Protein AF-A0A3D0P777-F1 (afdb_monomer_lite)

Radius of gyration: 14.04 Å; chains: 1; bounding box: 22×47×28 Å

Structure (mmCIF, N/CA/C/O backbone):
data_AF-A0A3D0P777-F1
#
_entry.id   AF-A0A3D0P777-F1
#
loop_
_atom_site.group_PDB
_atom_site.id
_atom_site.type_symbol
_atom_site.label_atom_id
_atom_site.label_alt_id
_atom_site.label_comp_id
_atom_site.label_asym_id
_atom_site.label_entity_id
_atom_site.label_seq_id
_atom_site.pdbx_PDB_ins_code
_atom_site.Cartn_x
_atom_site.Cartn_y
_atom_site.Cartn_z
_atom_site.occupancy
_atom_site.B_iso_or_equiv
_atom_site.auth_seq_id
_atom_site.auth_comp_id
_atom_site.auth_asym_id
_atom_site.auth_atom_id
_atom_site.pdbx_PDB_model_num
ATOM 1 N N . MET A 1 1 ? -13.793 5.542 7.901 1.00 71.81 1 MET A N 1
ATOM 2 C CA . MET A 1 1 ? -13.266 5.228 6.556 1.00 71.81 1 MET A CA 1
ATOM 3 C C . MET A 1 1 ? -12.124 6.185 6.301 1.00 71.81 1 MET A C 1
ATOM 5 O O . MET A 1 1 ? -12.300 7.360 6.592 1.00 71.81 1 MET A O 1
ATOM 9 N N . ALA A 1 2 ? -10.981 5.679 5.849 1.00 82.00 2 ALA A N 1
ATOM 10 C CA . ALA A 1 2 ? -9.807 6.483 5.527 1.00 82.00 2 ALA A CA 1
ATOM 11 C C . ALA A 1 2 ? -9.499 6.369 4.033 1.00 82.00 2 ALA A C 1
ATOM 13 O O . ALA A 1 2 ? -9.693 5.307 3.430 1.00 82.00 2 ALA A O 1
ATOM 14 N N . TRP A 1 3 ? -9.042 7.474 3.457 1.00 86.69 3 TRP A N 1
ATOM 15 C CA . TRP A 1 3 ? -8.580 7.540 2.079 1.00 86.69 3 TRP A CA 1
ATOM 16 C C . TRP A 1 3 ? -7.077 7.316 2.047 1.00 86.69 3 TRP A C 1
ATOM 18 O O . TRP A 1 3 ? -6.352 7.827 2.898 1.00 86.69 3 TRP A O 1
ATOM 28 N N . TRP A 1 4 ? -6.618 6.532 1.082 1.00 88.6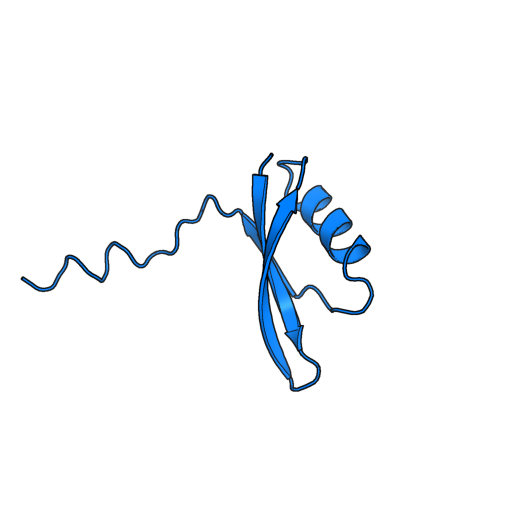9 4 TRP A N 1
ATOM 29 C CA . TRP A 1 4 ? -5.215 6.204 0.898 1.00 88.69 4 TRP A CA 1
ATOM 30 C C . TRP A 1 4 ? -4.848 6.349 -0.572 1.00 88.69 4 TRP A C 1
ATOM 32 O O . TRP A 1 4 ? -5.631 5.991 -1.448 1.00 88.69 4 TRP A O 1
ATOM 42 N N . THR A 1 5 ? -3.636 6.808 -0.841 1.00 90.81 5 THR A N 1
ATOM 43 C CA . THR A 1 5 ? -3.057 6.828 -2.182 1.00 90.81 5 THR A CA 1
ATOM 44 C C . THR A 1 5 ? -2.044 5.700 -2.276 1.00 90.81 5 THR A C 1
ATOM 46 O O . THR A 1 5 ? -1.001 5.718 -1.617 1.00 90.81 5 THR A O 1
ATOM 49 N N . ALA A 1 6 ? -2.382 4.684 -3.061 1.00 90.75 6 ALA A N 1
ATOM 50 C CA . ALA A 1 6 ? -1.559 3.518 -3.329 1.00 90.75 6 ALA A CA 1
ATOM 51 C C . ALA A 1 6 ? -0.720 3.749 -4.589 1.00 90.75 6 ALA A C 1
ATOM 53 O O . ALA A 1 6 ? -1.261 4.000 -5.661 1.00 90.75 6 ALA A O 1
ATOM 54 N N . VAL A 1 7 ? 0.599 3.648 -4.466 1.00 91.25 7 VAL A N 1
ATOM 55 C CA . VAL A 1 7 ? 1.545 3.762 -5.579 1.00 91.25 7 VAL A CA 1
ATOM 56 C C . VAL A 1 7 ? 1.977 2.362 -5.986 1.00 91.25 7 VAL A C 1
ATOM 58 O O . VAL A 1 7 ? 2.637 1.661 -5.218 1.00 91.25 7 VAL A O 1
ATOM 61 N N . PHE A 1 8 ? 1.616 1.953 -7.192 1.00 91.00 8 PHE A N 1
ATOM 62 C CA . PHE A 1 8 ? 1.942 0.657 -7.765 1.00 91.00 8 PHE A CA 1
ATOM 63 C C . PHE A 1 8 ? 3.053 0.764 -8.801 1.00 91.00 8 PHE A C 1
ATOM 65 O O . PHE A 1 8 ? 3.193 1.775 -9.486 1.00 91.00 8 PHE A O 1
ATOM 72 N N . LYS A 1 9 ? 3.814 -0.315 -8.972 1.00 88.38 9 LYS A N 1
ATOM 73 C CA . LYS A 1 9 ? 4.746 -0.456 -10.088 1.00 88.38 9 LYS A CA 1
ATOM 74 C C . LYS A 1 9 ? 4.010 -0.923 -11.343 1.00 88.38 9 LYS A C 1
ATOM 76 O O . LYS A 1 9 ? 3.420 -2.005 -11.354 1.00 88.38 9 LYS A O 1
ATOM 81 N N . ALA A 1 10 ? 4.081 -0.133 -12.406 1.00 84.69 10 ALA A N 1
ATOM 82 C CA . ALA A 1 10 ? 3.614 -0.516 -13.728 1.00 84.69 10 ALA A CA 1
ATOM 83 C C . ALA A 1 10 ? 4.586 -1.498 -14.390 1.00 84.69 10 ALA A C 1
ATOM 85 O O . ALA A 1 10 ? 5.788 -1.523 -14.110 1.00 84.69 10 ALA A O 1
ATOM 86 N N . ARG A 1 11 ? 4.075 -2.266 -15.354 1.00 78.62 11 ARG A N 1
ATOM 87 C CA . ARG A 1 11 ? 4.871 -3.230 -16.131 1.00 78.62 11 ARG A CA 1
ATOM 88 C C . ARG A 1 11 ? 5.977 -2.576 -16.971 1.00 78.62 11 ARG A C 1
ATOM 90 O O . ARG A 1 11 ? 6.985 -3.221 -17.229 1.00 78.62 11 ARG A O 1
ATOM 97 N N . ASP A 1 12 ? 5.789 -1.316 -17.357 1.00 84.00 12 ASP A N 1
ATOM 98 C CA . ASP A 1 12 ? 6.759 -0.514 -18.119 1.00 84.00 12 ASP A CA 1
ATOM 99 C C . ASP A 1 12 ? 7.863 0.104 -17.232 1.00 84.00 12 ASP A C 1
ATOM 101 O O . ASP A 1 12 ? 8.791 0.739 -17.715 1.00 84.00 12 ASP A O 1
ATOM 105 N N . GLY A 1 13 ? 7.785 -0.086 -15.907 1.00 79.56 13 GLY A N 1
ATOM 106 C CA . GLY A 1 13 ? 8.713 0.505 -14.939 1.00 79.56 13 GLY A CA 1
ATOM 107 C C . GLY A 1 13 ? 8.288 1.879 -14.411 1.00 79.56 13 GLY A C 1
ATOM 108 O O . GLY A 1 13 ? 8.929 2.393 -13.497 1.00 79.56 13 GLY A O 1
ATOM 109 N N . SER A 1 14 ? 7.197 2.454 -14.923 1.00 86.31 14 SER A N 1
ATOM 110 C CA . SER A 1 14 ? 6.560 3.649 -14.353 1.00 86.31 14 SER A CA 1
ATOM 111 C C . SER A 1 14 ? 5.838 3.347 -13.033 1.00 86.31 14 SER A C 1
ATOM 113 O O . SER A 1 14 ? 5.550 2.194 -12.717 1.00 86.31 14 SER A O 1
ATOM 115 N N . THR A 1 15 ? 5.511 4.381 -12.263 1.00 87.81 15 THR A N 1
ATOM 116 C CA . THR A 1 15 ? 4.668 4.277 -11.063 1.00 87.81 15 THR A CA 1
ATOM 117 C C . THR A 1 15 ? 3.245 4.738 -11.375 1.00 87.81 15 THR A C 1
ATOM 119 O O . THR A 1 15 ? 3.066 5.803 -11.958 1.00 87.81 15 THR A O 1
ATOM 122 N N . GLU A 1 16 ? 2.241 3.957 -10.984 1.00 89.06 16 GLU A N 1
ATOM 123 C CA . GLU A 1 16 ? 0.820 4.307 -11.086 1.00 89.06 16 GLU A CA 1
ATOM 124 C C . GLU A 1 16 ? 0.275 4.651 -9.701 1.00 89.06 16 GLU A C 1
ATOM 126 O O . GLU A 1 16 ? 0.410 3.856 -8.773 1.00 89.06 16 GLU A O 1
ATOM 131 N N . GLU A 1 17 ? -0.378 5.797 -9.561 1.00 89.69 17 GLU A N 1
ATOM 132 C CA . GLU A 1 17 ? -1.031 6.200 -8.316 1.00 89.69 17 GLU A CA 1
ATOM 133 C C . GLU A 1 17 ? -2.529 5.897 -8.393 1.00 89.69 17 GLU A C 1
ATOM 135 O O . GLU A 1 17 ? -3.184 6.185 -9.395 1.00 89.69 17 GLU A O 1
ATOM 140 N N . LEU A 1 18 ? -3.076 5.293 -7.341 1.00 87.56 18 LEU A N 1
ATOM 141 C CA . LEU A 1 18 ? -4.483 4.930 -7.253 1.00 87.56 18 LEU A CA 1
ATOM 142 C C . LEU A 1 18 ? -5.044 5.311 -5.886 1.00 87.56 18 LEU A C 1
ATOM 144 O O . LEU A 1 18 ? -4.538 4.884 -4.847 1.00 87.56 18 LEU A O 1
ATOM 148 N N . GLU A 1 19 ? -6.134 6.065 -5.890 1.00 89.62 19 GLU A N 1
ATOM 149 C CA . GLU A 1 19 ? -6.878 6.380 -4.676 1.00 89.62 19 GLU A CA 1
ATOM 150 C C . GLU A 1 19 ? -7.752 5.194 -4.266 1.00 89.62 19 GLU A C 1
ATOM 152 O O . GLU A 1 19 ? -8.563 4.678 -5.037 1.00 89.62 19 GLU A O 1
ATOM 157 N N . VAL A 1 20 ? -7.582 4.751 -3.025 1.00 86.62 20 VAL A N 1
ATOM 158 C CA . VAL A 1 20 ? -8.305 3.627 -2.440 1.00 86.62 20 VAL A CA 1
ATOM 159 C C . VAL A 1 20 ? -8.867 4.038 -1.089 1.00 86.62 20 VAL A C 1
ATOM 161 O O . VAL A 1 20 ? -8.168 4.555 -0.219 1.00 86.62 20 VAL A O 1
ATOM 164 N N . SER A 1 21 ? -10.157 3.795 -0.886 1.00 86.12 21 SER A N 1
ATOM 165 C CA . SER A 1 21 ? -10.791 3.979 0.414 1.00 86.12 21 SER A CA 1
ATOM 166 C C . SER A 1 21 ? -10.831 2.644 1.145 1.00 86.12 21 SER A C 1
ATOM 168 O O . SER A 1 21 ? -11.254 1.618 0.608 1.00 86.12 21 SER A O 1
ATOM 170 N N . THR A 1 22 ? -10.364 2.632 2.391 1.00 82.75 22 THR A N 1
ATOM 171 C CA . THR A 1 22 ? -10.442 1.443 3.240 1.00 82.75 22 THR A CA 1
ATOM 172 C C . THR A 1 22 ? -11.216 1.747 4.518 1.00 82.75 22 THR A C 1
ATOM 174 O O . THR A 1 22 ? -11.339 2.887 4.980 1.00 82.75 22 THR A O 1
ATOM 177 N N . THR A 1 23 ? -11.809 0.705 5.099 1.00 85.31 23 THR A N 1
ATOM 178 C CA . THR A 1 23 ? -12.530 0.825 6.372 1.00 85.31 23 THR A CA 1
ATOM 179 C C . THR A 1 23 ? -11.587 0.952 7.567 1.00 85.31 23 THR A C 1
ATOM 181 O O . THR A 1 23 ? -12.030 1.40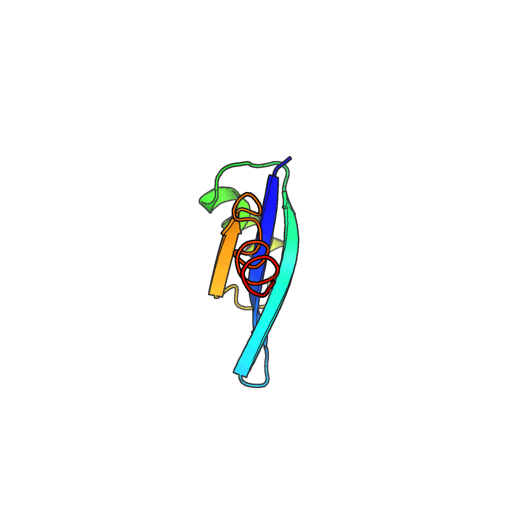2 8.619 1.00 85.31 23 THR A O 1
ATOM 184 N N . THR A 1 24 ? -10.311 0.590 7.401 1.00 83.19 24 THR A N 1
ATOM 185 C CA . THR A 1 24 ? -9.270 0.711 8.426 1.00 83.19 24 THR A CA 1
ATOM 186 C C . THR A 1 24 ? -8.540 2.047 8.310 1.00 83.19 24 THR A C 1
ATOM 188 O O . THR A 1 24 ? -8.352 2.589 7.222 1.00 83.19 24 THR A O 1
ATOM 191 N N . THR A 1 25 ? -8.146 2.584 9.457 1.00 82.50 25 THR A N 1
ATOM 192 C CA . THR A 1 25 ? -7.318 3.786 9.589 1.00 82.50 25 THR A CA 1
ATOM 193 C C . THR A 1 25 ? -5.845 3.443 9.826 1.00 82.50 25 THR A C 1
ATOM 195 O O . THR A 1 25 ? -5.004 4.337 9.819 1.00 82.50 25 THR A O 1
ATOM 198 N N . LEU A 1 26 ? -5.505 2.163 10.021 1.00 86.81 26 LEU A N 1
ATOM 199 C CA . LEU A 1 26 ? -4.131 1.719 10.239 1.00 86.81 26 LEU A CA 1
ATOM 200 C C . LEU A 1 26 ? -3.433 1.473 8.900 1.00 86.81 26 LEU A C 1
ATOM 202 O O . LEU A 1 26 ? -3.876 0.645 8.106 1.00 86.81 26 LEU A O 1
ATOM 206 N N . GLN A 1 27 ? -2.294 2.135 8.682 1.00 85.31 27 GLN A N 1
ATOM 207 C CA . GLN A 1 27 ? -1.529 2.038 7.432 1.00 85.31 27 GLN A CA 1
ATOM 208 C C . GLN A 1 27 ? -1.142 0.593 7.089 1.00 85.31 27 GLN A C 1
ATOM 210 O O . GLN A 1 27 ? -1.277 0.182 5.942 1.00 85.31 27 GLN A O 1
ATOM 215 N N . TYR A 1 28 ? -0.706 -0.197 8.073 1.00 88.12 28 TYR A N 1
ATOM 216 C CA . TYR A 1 28 ? -0.330 -1.599 7.859 1.00 88.12 28 TYR A CA 1
ATOM 217 C C . TYR A 1 28 ? -1.521 -2.476 7.433 1.00 88.12 28 TYR A C 1
ATOM 219 O O . TYR A 1 28 ? -1.408 -3.309 6.535 1.00 88.12 28 TYR A O 1
ATOM 227 N N . GLU A 1 29 ? -2.693 -2.275 8.039 1.00 90.75 29 GLU A N 1
ATOM 228 C CA . GLU A 1 29 ? -3.898 -3.010 7.647 1.00 90.75 29 GLU A CA 1
ATOM 229 C C . GLU A 1 29 ? -4.415 -2.564 6.277 1.00 90.75 29 GLU A C 1
ATOM 231 O O . GLU A 1 29 ? -4.861 -3.393 5.479 1.00 90.75 29 GLU A O 1
ATOM 236 N N . ALA A 1 30 ? -4.346 -1.260 5.994 1.00 89.44 30 ALA A N 1
ATOM 237 C CA . ALA A 1 30 ? -4.683 -0.704 4.693 1.00 89.44 30 ALA A CA 1
ATOM 238 C C . ALA A 1 30 ? -3.756 -1.277 3.616 1.00 89.44 30 ALA A C 1
ATOM 240 O O . ALA A 1 30 ? -4.247 -1.734 2.589 1.00 89.44 30 ALA A O 1
ATOM 241 N N . TRP A 1 31 ? -2.452 -1.368 3.890 1.00 90.38 31 TRP A N 1
ATOM 242 C CA . TRP A 1 31 ? -1.471 -2.001 3.011 1.00 90.38 31 TRP A CA 1
ATOM 243 C C . TRP A 1 31 ? -1.869 -3.434 2.676 1.00 90.38 31 TRP A C 1
ATOM 245 O O . TRP A 1 31 ? -2.057 -3.749 1.505 1.00 90.38 31 TRP A O 1
ATOM 255 N N . ASN A 1 32 ? -2.102 -4.274 3.690 1.00 91.69 32 ASN A N 1
ATOM 256 C CA . ASN A 1 32 ? -2.505 -5.667 3.481 1.00 91.69 32 ASN A CA 1
ATOM 257 C C . ASN A 1 32 ? -3.814 -5.795 2.685 1.00 91.69 32 ASN A C 1
ATOM 259 O O . ASN A 1 32 ? -3.948 -6.680 1.837 1.00 91.69 32 ASN A O 1
ATOM 263 N N . LYS A 1 33 ? -4.795 -4.917 2.928 1.00 90.94 33 LYS A N 1
ATOM 264 C CA . LYS A 1 33 ? -6.040 -4.890 2.145 1.00 90.94 33 LYS A CA 1
ATOM 265 C C . LYS A 1 33 ? -5.778 -4.510 0.692 1.00 90.94 33 LYS A C 1
ATOM 267 O O . LYS A 1 33 ? -6.276 -5.193 -0.196 1.00 90.94 33 LYS A O 1
ATOM 272 N N . VAL A 1 34 ? -4.988 -3.469 0.447 1.00 89.50 34 VAL A N 1
ATOM 273 C CA . VAL A 1 34 ? -4.667 -2.985 -0.901 1.00 89.50 34 VAL A CA 1
ATOM 274 C C . VAL A 1 34 ? -3.867 -4.028 -1.679 1.00 89.50 34 VAL A C 1
ATOM 276 O O . VAL A 1 34 ? -4.228 -4.334 -2.812 1.00 89.50 34 VAL A O 1
ATOM 279 N N . THR A 1 35 ? -2.863 -4.666 -1.075 1.00 89.81 35 THR A N 1
ATOM 280 C CA . THR A 1 35 ? -2.120 -5.760 -1.724 1.00 89.81 35 THR A CA 1
ATOM 281 C C . THR A 1 35 ? -3.011 -6.960 -2.033 1.00 89.81 35 THR A C 1
ATOM 283 O O . THR A 1 35 ? -2.838 -7.606 -3.060 1.00 89.81 35 THR A O 1
ATOM 286 N N . THR A 1 36 ? -4.000 -7.244 -1.179 1.00 89.94 36 THR A N 1
ATOM 287 C CA . THR A 1 36 ? -4.974 -8.323 -1.412 1.00 89.94 36 THR A CA 1
ATOM 288 C C . THR A 1 36 ? -5.974 -7.973 -2.520 1.00 89.94 36 THR A C 1
ATOM 290 O O . THR A 1 36 ? -6.385 -8.854 -3.268 1.00 89.94 36 THR A O 1
ATOM 293 N N . MET A 1 37 ? -6.368 -6.702 -2.648 1.00 87.56 37 MET A N 1
ATOM 294 C CA . MET A 1 37 ? -7.256 -6.228 -3.720 1.00 87.56 37 MET A CA 1
ATOM 295 C C . MET A 1 37 ? -6.555 -6.188 -5.082 1.00 87.56 37 MET A C 1
ATOM 297 O O . MET A 1 37 ? -7.186 -6.455 -6.104 1.00 87.56 37 MET A O 1
ATOM 301 N N . PHE A 1 38 ? -5.254 -5.890 -5.096 1.00 86.94 38 PHE A N 1
ATOM 302 C CA . PHE A 1 38 ? -4.440 -5.793 -6.307 1.00 86.94 38 PHE A CA 1
ATOM 303 C C . PHE A 1 38 ? -3.285 -6.809 -6.299 1.00 86.94 38 PHE A C 1
ATOM 305 O O . PHE A 1 38 ? -2.125 -6.411 -6.361 1.00 86.94 38 PHE A O 1
ATOM 312 N N . PRO A 1 39 ? -3.561 -8.128 -6.299 1.00 84.31 39 PRO A N 1
ATOM 313 C CA . PRO A 1 39 ? -2.518 -9.157 -6.199 1.00 84.31 39 PRO A CA 1
ATOM 314 C C . PRO A 1 39 ? -1.596 -9.204 -7.427 1.00 84.31 39 PRO A C 1
ATOM 316 O O . PRO A 1 39 ? -0.505 -9.759 -7.370 1.00 84.31 39 PRO A O 1
ATOM 319 N N . ASN A 1 40 ? -2.037 -8.620 -8.544 1.00 87.31 40 ASN A N 1
ATOM 320 C CA . ASN A 1 40 ? -1.274 -8.540 -9.789 1.00 87.31 40 ASN A CA 1
ATOM 321 C C . ASN A 1 40 ? -0.410 -7.272 -9.892 1.00 87.31 40 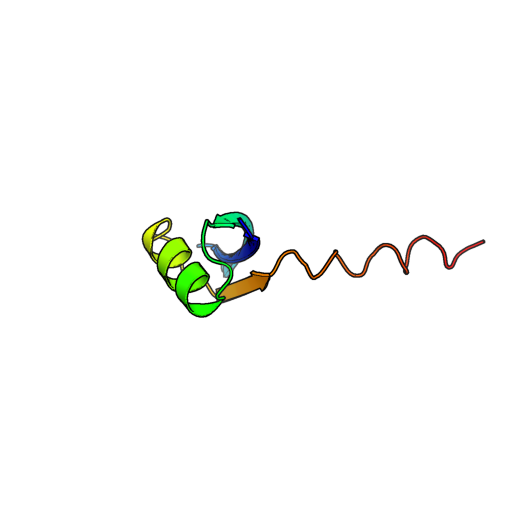ASN A C 1
ATOM 323 O O . ASN A 1 40 ? 0.274 -7.094 -10.898 1.00 87.31 40 ASN A O 1
ATOM 327 N N . LYS A 1 41 ? -0.475 -6.368 -8.906 1.00 86.25 41 LYS A N 1
ATOM 328 C CA . LYS A 1 41 ? 0.314 -5.135 -8.882 1.00 86.25 41 LYS A CA 1
ATOM 329 C C . LYS A 1 41 ? 1.237 -5.132 -7.668 1.00 86.25 41 LYS A C 1
ATOM 331 O O . LYS A 1 41 ? 0.833 -5.468 -6.560 1.00 86.25 41 LYS A O 1
ATOM 336 N N . GLU A 1 42 ? 2.477 -4.709 -7.875 1.00 89.56 42 GLU A N 1
ATOM 337 C CA . GLU A 1 42 ? 3.430 -4.515 -6.785 1.00 89.56 42 GLU A CA 1
ATOM 338 C C . GLU A 1 42 ? 3.166 -3.151 -6.143 1.00 89.56 42 GLU A C 1
ATOM 340 O O . GLU A 1 42 ? 3.396 -2.113 -6.767 1.00 89.56 42 GLU A O 1
ATOM 345 N N . LEU A 1 43 ? 2.633 -3.151 -4.919 1.00 90.50 43 LEU A N 1
ATOM 346 C CA . LEU A 1 43 ? 2.447 -1.935 -4.131 1.00 90.50 43 LEU A CA 1
ATOM 347 C C . LEU A 1 43 ? 3.812 -1.468 -3.613 1.00 90.50 43 LEU A C 1
ATOM 349 O O . LEU A 1 43 ? 4.455 -2.162 -2.830 1.00 90.50 43 LEU A O 1
ATOM 353 N N . LEU A 1 44 ? 4.247 -0.292 -4.057 1.00 90.81 44 LEU A N 1
ATOM 354 C CA . LEU A 1 44 ? 5.523 0.312 -3.678 1.00 90.81 44 LEU A CA 1
ATOM 355 C C . LEU A 1 44 ? 5.375 1.242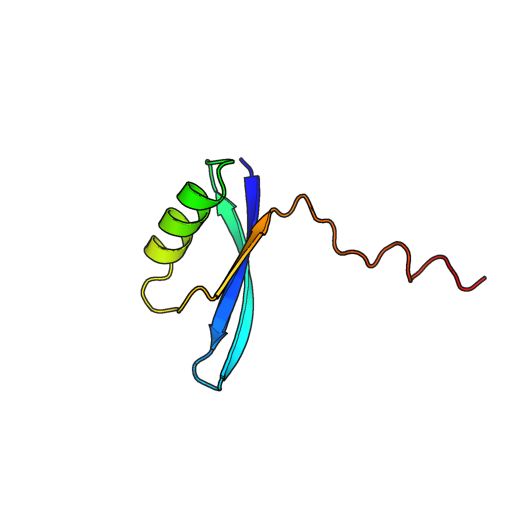 -2.478 1.00 90.81 44 LEU A C 1
ATOM 357 O O . LEU A 1 44 ? 6.255 1.300 -1.621 1.00 90.81 44 LEU A O 1
ATOM 361 N N . GLN A 1 45 ? 4.271 1.985 -2.417 1.00 89.81 45 GLN A N 1
ATOM 362 C CA . GLN A 1 45 ? 4.035 2.958 -1.359 1.00 89.81 45 GLN A CA 1
ATOM 363 C C . GLN A 1 45 ? 2.541 3.120 -1.091 1.00 89.81 45 GLN A C 1
ATOM 365 O O . GLN A 1 45 ? 1.724 3.021 -2.001 1.00 89.81 45 GLN A O 1
ATOM 370 N N . LEU A 1 46 ? 2.187 3.401 0.161 1.00 89.25 46 LEU A N 1
ATOM 371 C CA . LEU A 1 46 ? 0.827 3.734 0.564 1.00 89.25 46 LEU A CA 1
ATOM 372 C C . LEU A 1 46 ? 0.868 4.982 1.442 1.00 89.25 46 LEU A C 1
ATOM 374 O O . LEU A 1 46 ? 1.440 4.956 2.537 1.00 89.25 46 LEU A O 1
ATOM 378 N N . LYS A 1 47 ? 0.264 6.065 0.962 1.00 86.88 47 LYS A N 1
ATOM 379 C CA . LYS A 1 47 ? 0.151 7.335 1.687 1.00 86.88 47 LYS A CA 1
ATOM 380 C C . LYS A 1 47 ? -1.261 7.496 2.222 1.00 86.88 47 LYS A C 1
ATOM 382 O O . LYS A 1 47 ? -2.216 7.146 1.536 1.00 86.88 47 LYS A O 1
ATOM 387 N N . SER A 1 48 ? -1.407 8.006 3.438 1.00 83.06 48 SER A N 1
ATOM 388 C CA . SER A 1 48 ? -2.709 8.438 3.950 1.00 83.06 48 SER A CA 1
ATOM 389 C C . SER A 1 48 ? -3.125 9.720 3.236 1.00 83.06 48 SER A C 1
ATOM 391 O O . SER A 1 48 ? -2.345 10.667 3.184 1.00 83.06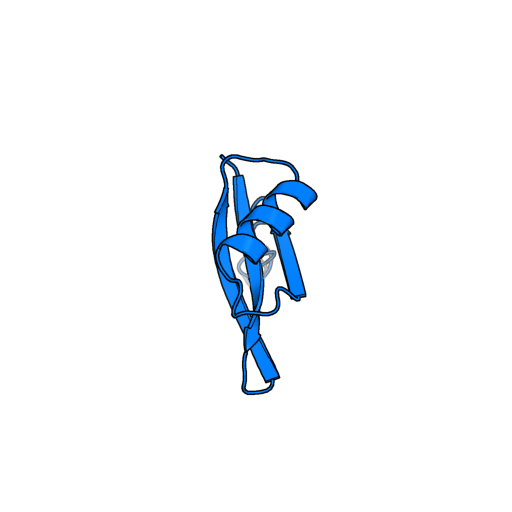 48 SER A O 1
ATOM 393 N N . GLY A 1 49 ? -4.352 9.762 2.723 1.00 67.88 49 GLY A N 1
ATOM 394 C CA . GLY A 1 49 ? -4.925 10.913 2.018 1.00 67.88 49 GLY A CA 1
ATOM 395 C C . GLY A 1 49 ? -5.117 12.167 2.882 1.00 67.88 49 GLY A C 1
ATOM 396 O O . GLY A 1 49 ? -5.527 13.197 2.363 1.00 67.88 49 GLY A O 1
ATOM 397 N N . ASP A 1 50 ? -4.805 12.101 4.181 1.00 59.97 50 ASP A N 1
ATOM 398 C CA . ASP A 1 50 ? -4.668 13.271 5.060 1.00 59.97 50 ASP A CA 1
ATOM 399 C C . ASP A 1 50 ? -3.449 14.142 4.710 1.00 59.97 50 ASP A C 1
ATOM 401 O O . ASP A 1 50 ? -3.402 15.319 5.069 1.00 59.97 50 ASP A O 1
ATOM 405 N N . GLU A 1 51 ? -2.484 13.611 3.953 1.00 50.97 51 GLU A N 1
ATOM 406 C CA . GLU A 1 51 ? -1.544 14.449 3.216 1.00 50.97 51 GLU A CA 1
ATOM 407 C C . GLU A 1 51 ? -2.265 14.976 1.971 1.00 50.97 51 GLU A C 1
ATOM 409 O O . GLU A 1 51 ? -2.115 14.444 0.870 1.00 50.97 51 GLU A O 1
ATOM 414 N N . LEU A 1 52 ? -3.072 16.031 2.160 1.00 48.81 52 LEU A N 1
ATOM 415 C CA . LEU A 1 52 ? -3.467 16.932 1.076 1.00 48.81 52 LEU A CA 1
ATOM 416 C C . LEU A 1 52 ? -2.252 17.122 0.156 1.00 48.81 52 LEU A C 1
ATOM 418 O O . LEU A 1 52 ? -1.141 17.302 0.677 1.00 48.81 52 LEU A O 1
ATOM 422 N N . PRO A 1 53 ? -2.410 17.094 -1.181 1.00 46.28 53 PRO A N 1
ATOM 423 C CA . PRO A 1 53 ? -1.288 17.400 -2.047 1.00 46.28 53 PRO A CA 1
ATOM 424 C C . PRO A 1 53 ? -0.726 18.745 -1.576 1.00 46.28 53 PRO A C 1
ATOM 426 O O . PRO A 1 53 ? -1.471 19.717 -1.429 1.00 46.28 53 PRO A O 1
ATOM 429 N N . LYS A 1 54 ? 0.574 18.777 -1.260 1.00 47.22 54 LYS A N 1
ATOM 430 C CA . LYS A 1 54 ? 1.347 19.972 -0.876 1.00 47.22 54 LYS A CA 1
ATOM 431 C C . LYS A 1 54 ? 1.411 20.998 -2.023 1.00 47.22 54 LYS A C 1
ATOM 433 O O . LYS A 1 54 ? 2.466 21.525 -2.337 1.00 47.22 54 LYS A O 1
ATOM 438 N N . THR A 1 55 ? 0.305 21.261 -2.706 1.00 51.53 55 THR A N 1
ATOM 439 C CA . THR A 1 55 ? 0.244 22.070 -3.922 1.00 51.53 55 THR A CA 1
ATOM 440 C C . THR A 1 55 ? -0.852 23.126 -3.874 1.00 51.53 55 THR A C 1
ATOM 442 O O . THR A 1 55 ? -1.156 23.706 -4.910 1.00 51.53 55 THR A O 1
ATOM 445 N N . LEU A 1 56 ? -1.422 23.441 -2.704 1.00 49.56 56 LEU A N 1
ATOM 446 C CA . LEU A 1 56 ? -2.157 24.705 -2.557 1.00 49.56 56 LEU A CA 1
ATOM 447 C C . LEU A 1 56 ? -1.225 25.872 -2.179 1.00 49.56 56 LEU A C 1
ATOM 449 O O . LEU A 1 56 ? -1.480 27.004 -2.582 1.00 49.56 56 LEU A O 1
ATOM 453 N N . GLU A 1 57 ? -0.105 25.607 -1.494 1.00 54.91 57 GLU A N 1
ATOM 454 C CA . GLU A 1 57 ? 0.866 26.650 -1.116 1.00 54.91 57 GLU A CA 1
ATOM 455 C C . GLU A 1 57 ? 1.722 27.158 -2.295 1.00 54.91 57 GLU A C 1
ATOM 457 O O . GLU A 1 57 ? 2.182 28.296 -2.257 1.00 54.91 57 GLU A O 1
ATOM 462 N N . GLU A 1 58 ? 1.870 26.395 -3.388 1.00 53.38 58 GLU A N 1
ATOM 463 C CA . GLU A 1 58 ? 2.574 26.869 -4.597 1.00 53.38 58 GLU A CA 1
ATOM 464 C C . GLU A 1 58 ? 1.696 27.696 -5.557 1.00 53.38 58 GLU A C 1
ATOM 466 O O . GLU A 1 58 ? 2.228 28.432 -6.389 1.00 53.38 58 GLU A O 1
ATOM 471 N N . TRP A 1 59 ? 0.363 27.655 -5.434 1.00 55.12 59 TRP A N 1
ATOM 472 C CA . TRP A 1 59 ? -0.535 28.448 -6.291 1.00 55.12 59 TRP A CA 1
ATOM 473 C C . TRP A 1 59 ? -0.816 29.860 -5.764 1.00 55.12 59 TRP A C 1
ATOM 475 O O . TRP A 1 59 ? -1.237 30.716 -6.538 1.00 55.12 59 TRP A O 1
ATOM 485 N N . ASN A 1 60 ? -0.554 30.134 -4.481 1.00 50.38 60 ASN A N 1
ATOM 486 C CA . ASN A 1 60 ? -0.901 31.413 -3.843 1.00 50.38 60 ASN A CA 1
ATOM 487 C C . ASN A 1 60 ? 0.308 32.338 -3.577 1.00 50.38 60 ASN A C 1
ATOM 489 O O . ASN A 1 60 ? 0.164 33.382 -2.950 1.00 50.38 60 ASN A O 1
ATOM 493 N N . GLY A 1 61 ? 1.508 31.960 -4.040 1.00 48.00 61 GLY A N 1
ATOM 494 C CA . GLY A 1 61 ? 2.761 32.711 -3.855 1.00 48.00 61 GLY A CA 1
ATOM 495 C C . GLY A 1 61 ? 3.205 33.552 -5.060 1.00 48.00 61 GLY A C 1
ATOM 496 O O . GLY A 1 61 ? 4.343 34.018 -5.097 1.00 48.00 61 GLY A O 1
ATOM 497 N N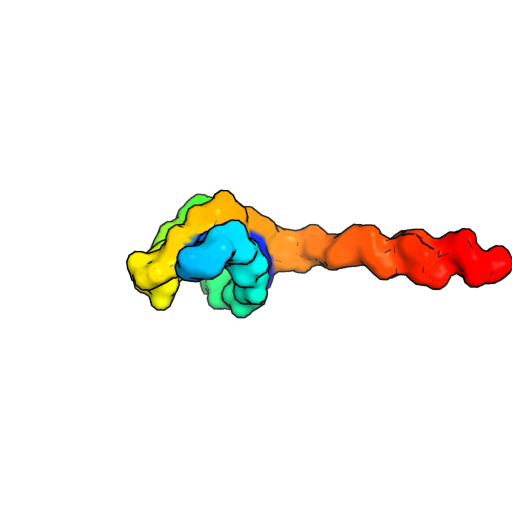 . ARG A 1 62 ? 2.346 33.722 -6.072 1.00 49.94 62 ARG A N 1
ATOM 498 C CA . ARG A 1 62 ? 2.567 34.646 -7.194 1.00 49.94 62 ARG A CA 1
ATOM 499 C C . ARG A 1 62 ? 1.384 35.598 -7.317 1.00 49.94 62 ARG A C 1
ATOM 501 O O . ARG A 1 62 ? 0.526 35.397 -8.171 1.00 49.94 62 ARG A O 1
ATOM 508 N N . SER A 1 63 ? 1.347 36.630 -6.481 1.00 46.84 63 SER A N 1
ATOM 509 C CA . SER A 1 63 ? 0.605 37.849 -6.798 1.00 46.84 63 SER A CA 1
ATOM 510 C C . SER A 1 63 ? 1.276 39.077 -6.216 1.00 46.84 63 SER A C 1
ATOM 512 O O . SER A 1 63 ? 1.973 38.937 -5.188 1.00 46.84 63 SER A O 1
#

Sequence (63 aa):
MAWWTAVFKARDGSTEELEVSTTTTLQYEAWNKVTTMFPNKELLQLKSGDELPKTLEEWNGRS

Foldseek 3Di:
DWKKWWWWQDPVRDIDIDIDDDPDPDQVVVVVVVCVVCVVTHTPDMGTCVPPPPPVVVVPPPD

Secondary structure (DSSP, 8-state):
-EEEEEEEE-TTS-EEEEEEEES---HHHHHHHHHHH-TTSEEEEEEETTS--TTSTTTSS--

pLDDT: mean 78.74, std 15.52, range [46.28, 91.69]